Protein AF-A0A8E0VE47-F1 (afdb_monomer)

Secondary structure (DSSP, 8-state):
-HHHHHHHHHHHHHHHHHHH-SS-THHHHHHHHHHHHHHT-SSGGGHHHHHT-TT----HHHHHHHHTT-TTS-HHHHHH---

Nearest PDB structures (foldseek):
  4onr-assembly1_A  TM=4.124E-01  e=7.711E+00  Borreliella burgdorferi

pLDDT: mean 86.9, std 4.74, range [65.94, 92.56]

Sequence (83 aa):
FGAIQLEKELRCLFAYLTSITYLALRDHFTCLLQTCNLLNLDKVSEVAFYWNSATWRLTPNEVRRILSLRVEFTTDEIRRLKL

InterPro domains:
  IPR048682 Conserved oligomeric Golgi complex subunit 4 [PTHR24016] (1-83)
  IPR048684 Conserved oligomeric Golgi complex subunit 4, C-terminal [PF20662] (1-65)

Foldseek 3Di:
DVLVVLLVVLVVVVVVVVVVDPDDCCLVCLQVNVLSVLVPDPDLVCCVVVCPDPSHDDDLVVSLVSNVVDPPDDNVSSVPDDD

Structure (mmCIF, N/CA/C/O backbone):
data_AF-A0A8E0VE47-F1
#
_entry.id   AF-A0A8E0VE47-F1
#
loop_
_atom_site.group_PDB
_atom_site.id
_atom_site.type_symbol
_atom_site.label_atom_id
_atom_site.label_alt_id
_atom_site.label_comp_id
_atom_si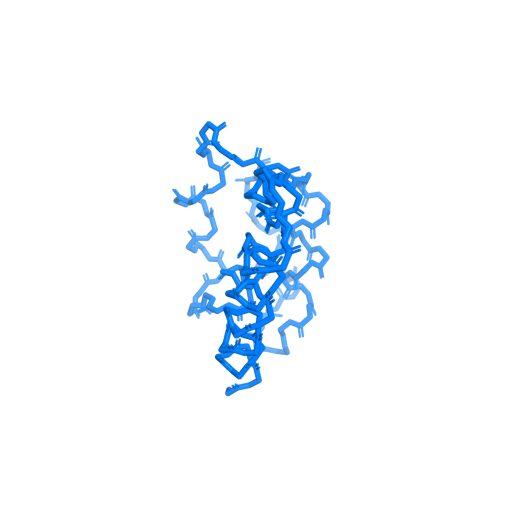te.label_asym_id
_atom_site.label_entity_id
_atom_site.label_seq_id
_atom_site.pdbx_PDB_ins_code
_atom_site.Cartn_x
_atom_site.Cartn_y
_atom_site.Cartn_z
_atom_site.occupancy
_atom_site.B_iso_or_equiv
_atom_site.auth_seq_id
_atom_site.auth_comp_id
_atom_site.auth_asym_id
_atom_site.auth_atom_id
_atom_site.pdbx_PDB_model_num
ATOM 1 N N . PHE A 1 1 ? 7.756 -2.206 11.594 1.00 65.94 1 PHE A N 1
ATOM 2 C CA . PHE A 1 1 ? 9.020 -2.274 10.816 1.00 65.94 1 PHE A CA 1
ATOM 3 C C . PHE A 1 1 ? 8.912 -3.011 9.477 1.00 65.94 1 PHE A C 1
ATOM 5 O O . PHE A 1 1 ? 9.577 -2.585 8.543 1.00 65.94 1 PHE A O 1
ATOM 12 N N . GLY A 1 2 ? 8.096 -4.069 9.337 1.00 83.62 2 GLY A N 1
ATOM 13 C CA . GLY A 1 2 ? 8.018 -4.845 8.083 1.00 83.62 2 GLY A CA 1
ATOM 14 C C . GLY A 1 2 ? 7.605 -4.046 6.837 1.00 83.62 2 GLY A C 1
ATOM 15 O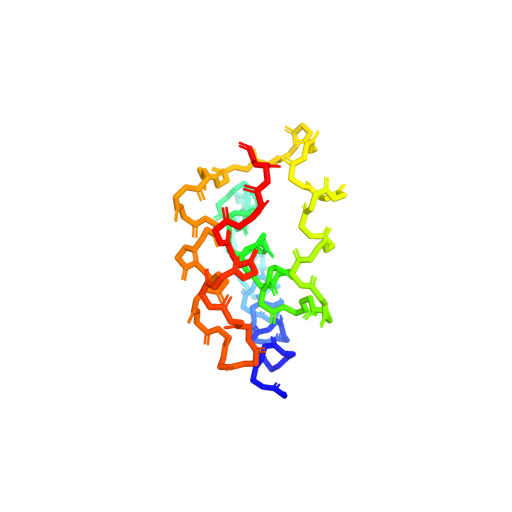 O . GLY A 1 2 ? 8.215 -4.209 5.787 1.00 83.62 2 GLY A O 1
ATOM 16 N N . ALA A 1 3 ? 6.640 -3.129 6.953 1.00 83.25 3 ALA A N 1
ATOM 17 C CA . ALA A 1 3 ? 6.181 -2.317 5.821 1.00 83.25 3 ALA A CA 1
ATOM 18 C C . ALA A 1 3 ? 7.257 -1.347 5.285 1.00 83.25 3 ALA A C 1
ATOM 20 O O . ALA A 1 3 ? 7.438 -1.226 4.076 1.00 83.25 3 ALA A O 1
ATOM 21 N N . ILE A 1 4 ? 8.054 -0.750 6.178 1.00 86.44 4 ILE A N 1
ATOM 22 C CA . ILE A 1 4 ? 9.186 0.116 5.808 1.00 86.44 4 ILE A CA 1
ATOM 23 C C . ILE A 1 4 ? 10.260 -0.683 5.058 1.00 86.44 4 ILE A C 1
ATOM 25 O O . ILE A 1 4 ? 10.858 -0.186 4.104 1.00 86.44 4 ILE A O 1
ATOM 29 N N . GLN A 1 5 ? 10.523 -1.920 5.488 1.00 89.94 5 GLN A N 1
ATOM 30 C CA . GLN A 1 5 ? 11.477 -2.795 4.808 1.00 89.94 5 GLN A CA 1
ATOM 31 C C . GLN A 1 5 ? 10.977 -3.182 3.410 1.00 89.94 5 GLN A C 1
ATOM 33 O O . GLN A 1 5 ? 11.723 -3.044 2.442 1.00 89.94 5 GLN A O 1
ATOM 38 N N . LEU A 1 6 ? 9.702 -3.569 3.296 1.00 88.44 6 LEU A N 1
ATOM 39 C CA . LEU A 1 6 ? 9.058 -3.874 2.018 1.00 88.44 6 LEU A CA 1
ATOM 40 C C . LEU A 1 6 ? 9.147 -2.694 1.043 1.00 88.44 6 LEU A C 1
ATOM 42 O O . LEU A 1 6 ? 9.475 -2.874 -0.127 1.00 88.44 6 LEU A O 1
ATOM 46 N N . GLU A 1 7 ? 8.898 -1.475 1.519 1.00 89.62 7 GLU A N 1
ATOM 47 C CA . GLU A 1 7 ? 8.990 -0.279 0.685 1.00 89.62 7 GLU A CA 1
ATOM 48 C C . GLU A 1 7 ? 10.416 -0.048 0.157 1.00 89.62 7 GLU A C 1
ATOM 50 O O . GLU A 1 7 ? 10.598 0.277 -1.019 1.00 89.62 7 GLU A O 1
ATOM 55 N N . LYS A 1 8 ? 11.441 -0.243 0.998 1.00 90.88 8 LYS A N 1
ATOM 56 C CA . LYS A 1 8 ? 12.848 -0.136 0.575 1.00 90.88 8 LYS A CA 1
ATOM 57 C C . LYS A 1 8 ? 13.187 -1.161 -0.502 1.00 90.88 8 LYS A C 1
ATOM 59 O O . LYS A 1 8 ? 13.756 -0.795 -1.528 1.00 90.88 8 LYS A O 1
ATOM 64 N N . GLU A 1 9 ? 12.820 -2.419 -0.283 1.00 92.50 9 GLU A N 1
ATOM 65 C CA . GLU A 1 9 ? 13.056 -3.504 -1.239 1.00 92.50 9 GLU A CA 1
ATOM 66 C C . GLU A 1 9 ? 12.335 -3.248 -2.563 1.00 92.50 9 GLU A C 1
ATOM 68 O O . GLU A 1 9 ? 12.936 -3.394 -3.630 1.00 92.50 9 GLU A O 1
ATOM 73 N N . LEU A 1 10 ? 11.090 -2.763 -2.509 1.00 91.25 10 LEU A N 1
ATOM 74 C CA . LEU A 1 10 ? 10.320 -2.415 -3.697 1.00 91.25 10 LEU A CA 1
ATOM 75 C C . LEU A 1 10 ? 10.976 -1.286 -4.498 1.00 91.25 10 LEU A C 1
ATOM 77 O O . LEU A 1 10 ? 11.045 -1.376 -5.723 1.00 91.25 10 LEU A O 1
ATOM 81 N N . ARG A 1 11 ? 11.489 -0.238 -3.839 1.00 89.81 11 ARG A N 1
ATOM 82 C CA . ARG A 1 11 ? 12.213 0.842 -4.534 1.00 89.81 11 ARG A CA 1
ATOM 83 C C . ARG A 1 11 ? 13.500 0.341 -5.184 1.00 89.81 11 ARG A C 1
ATOM 85 O O . ARG A 1 11 ? 13.775 0.723 -6.319 1.00 89.81 11 ARG A O 1
ATOM 92 N N . CYS A 1 12 ? 14.264 -0.516 -4.506 1.00 92.06 12 CYS A N 1
ATOM 93 C CA . CYS A 1 12 ? 15.471 -1.121 -5.075 1.00 92.06 12 CYS A CA 1
ATOM 94 C C . CYS A 1 12 ? 15.145 -1.970 -6.311 1.00 92.06 12 CYS A C 1
ATOM 96 O O . CYS A 1 12 ? 15.793 -1.829 -7.348 1.00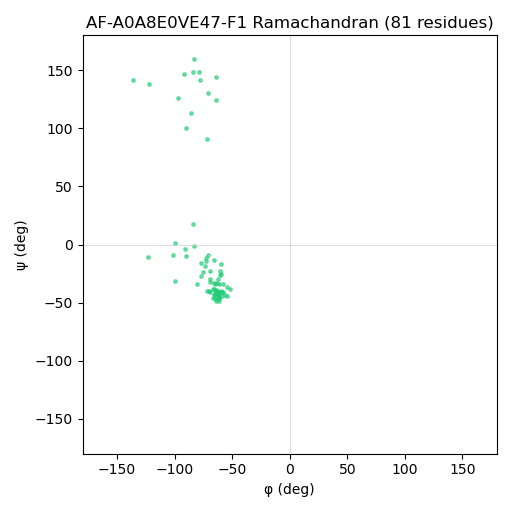 92.06 12 CYS A O 1
ATOM 98 N N . LEU A 1 13 ? 14.107 -2.804 -6.226 1.00 91.56 13 LEU A N 1
ATOM 99 C CA . LEU A 1 13 ? 13.654 -3.644 -7.332 1.00 91.56 13 LEU A CA 1
ATOM 100 C C . LEU A 1 13 ? 13.129 -2.804 -8.504 1.00 91.56 13 LEU A C 1
ATOM 102 O O . LEU A 1 13 ? 13.476 -3.069 -9.652 1.00 91.56 13 LEU A O 1
ATOM 106 N N . PHE A 1 14 ? 12.360 -1.750 -8.226 1.00 90.25 14 PHE A N 1
ATOM 107 C CA . PHE A 1 14 ? 11.889 -0.815 -9.246 1.00 90.25 14 PHE A CA 1
ATOM 108 C C . PHE A 1 14 ? 13.051 -0.109 -9.958 1.00 90.25 14 PHE A C 1
ATOM 110 O O . PHE A 1 14 ? 13.059 -0.033 -11.188 1.00 90.25 14 PHE A O 1
ATOM 117 N N . ALA A 1 15 ? 14.052 0.365 -9.209 1.00 89.69 15 ALA A N 1
ATOM 118 C CA . ALA A 1 15 ? 15.235 1.013 -9.771 1.00 89.69 15 ALA A CA 1
ATOM 119 C C . ALA A 1 15 ? 16.038 0.061 -10.671 1.00 89.69 15 ALA A C 1
ATOM 121 O O . ALA A 1 15 ? 16.436 0.446 -11.769 1.00 89.69 15 ALA A O 1
ATOM 122 N N . TYR A 1 16 ? 16.219 -1.190 -10.240 1.00 92.56 16 TYR A N 1
ATOM 123 C CA . TYR A 1 16 ? 16.889 -2.216 -11.035 1.00 92.56 16 TYR A CA 1
ATOM 124 C C . TYR A 1 16 ? 16.116 -2.560 -12.315 1.00 92.56 16 TYR A C 1
ATOM 126 O O . TYR A 1 16 ? 16.680 -2.554 -13.403 1.00 92.56 16 TYR A O 1
ATOM 134 N N . LEU A 1 17 ? 14.809 -2.810 -12.227 1.00 89.81 17 LEU A N 1
ATOM 135 C CA . LEU A 1 17 ? 14.016 -3.164 -13.408 1.00 89.81 17 LEU A CA 1
ATOM 136 C C . LEU A 1 17 ? 13.932 -2.013 -14.418 1.00 89.81 17 LEU A C 1
ATOM 138 O O . LEU A 1 17 ? 13.927 -2.247 -15.628 1.00 89.81 17 LEU A O 1
ATOM 142 N N . THR A 1 18 ? 13.914 -0.774 -13.926 1.00 88.81 18 THR A N 1
ATOM 143 C CA . THR A 1 18 ? 13.948 0.426 -14.771 1.00 88.81 18 THR A CA 1
ATOM 144 C C . THR A 1 18 ? 15.302 0.596 -15.465 1.00 88.81 18 THR A C 1
ATOM 146 O O . THR A 1 18 ? 15.341 1.128 -16.568 1.00 88.81 18 THR A O 1
ATOM 149 N N . SER A 1 19 ? 16.411 0.127 -14.878 1.00 90.69 19 SER A N 1
ATOM 150 C CA . SER A 1 19 ? 17.729 0.227 -15.523 1.00 90.69 19 SER A CA 1
ATOM 151 C C . SER A 1 19 ? 17.931 -0.782 -16.656 1.00 90.69 19 SER A C 1
ATOM 153 O O . SER A 1 19 ? 18.733 -0.529 -17.553 1.00 90.69 19 SER A O 1
ATOM 155 N N . ILE A 1 20 ? 17.197 -1.899 -16.642 1.00 92.50 20 ILE A N 1
ATOM 156 C CA . ILE A 1 20 ? 17.320 -2.970 -17.645 1.00 92.50 20 ILE A CA 1
ATOM 157 C C . ILE A 1 20 ? 16.219 -2.951 -18.717 1.00 92.50 20 ILE A C 1
ATOM 159 O O . ILE A 1 20 ? 16.314 -3.692 -19.693 1.00 92.50 20 ILE A O 1
ATOM 163 N N . THR A 1 21 ? 15.176 -2.130 -18.556 1.00 87.44 21 THR A N 1
ATOM 164 C CA . THR A 1 21 ? 14.005 -2.113 -19.451 1.00 87.44 21 THR A CA 1
ATOM 165 C C . THR A 1 21 ? 13.800 -0.730 -20.068 1.00 87.44 21 THR A C 1
ATOM 167 O O . THR A 1 21 ? 13.836 0.274 -19.370 1.00 87.44 21 THR A O 1
ATOM 170 N N . TYR A 1 22 ? 13.473 -0.667 -21.362 1.00 79.38 22 TYR A N 1
ATOM 171 C CA . TYR A 1 22 ? 13.118 0.585 -22.057 1.00 79.38 22 TYR A CA 1
ATOM 172 C C . TYR A 1 22 ? 11.645 1.015 -21.875 1.00 79.38 22 TYR A C 1
ATOM 174 O O . TYR A 1 22 ? 11.221 2.035 -22.413 1.00 79.38 22 TYR A O 1
ATOM 182 N N . LEU A 1 23 ? 10.844 0.227 -21.150 1.00 80.38 23 LEU A N 1
ATOM 183 C CA . LEU A 1 23 ? 9.411 0.445 -20.942 1.00 80.38 23 LEU A CA 1
ATOM 184 C C . LEU A 1 23 ? 9.146 1.273 -19.683 1.00 80.38 23 LEU A C 1
ATOM 186 O O . LEU A 1 23 ? 9.817 1.124 -18.662 1.00 80.38 23 LEU A O 1
ATOM 190 N N . ALA A 1 24 ? 8.089 2.085 -19.722 1.00 78.62 24 ALA A N 1
ATOM 191 C CA . ALA A 1 24 ? 7.600 2.799 -18.551 1.00 78.62 24 ALA A CA 1
ATOM 192 C C . ALA A 1 24 ? 6.928 1.826 -17.563 1.00 78.62 24 ALA A C 1
ATOM 194 O O . ALA A 1 24 ? 5.727 1.579 -17.613 1.00 78.62 24 ALA A O 1
ATOM 195 N N . LEU A 1 25 ? 7.703 1.290 -16.617 1.00 83.69 25 LEU A N 1
ATOM 196 C CA . LEU A 1 25 ? 7.214 0.355 -15.594 1.00 83.69 25 LEU A CA 1
ATOM 197 C C . LEU A 1 25 ? 6.316 1.013 -14.532 1.00 83.69 25 LEU A C 1
ATOM 199 O O . LEU A 1 25 ? 5.704 0.324 -13.719 1.00 83.69 25 LEU A O 1
ATOM 203 N N . ARG A 1 26 ? 6.210 2.345 -14.520 1.00 78.12 26 ARG A N 1
ATOM 204 C CA . ARG A 1 26 ? 5.484 3.103 -13.490 1.00 78.12 26 ARG A CA 1
ATOM 205 C C . ARG A 1 26 ? 4.033 2.641 -13.322 1.00 78.12 26 ARG A C 1
ATOM 207 O O . ARG A 1 26 ? 3.587 2.461 -12.190 1.00 78.12 26 ARG A O 1
ATOM 214 N N . ASP A 1 27 ? 3.309 2.411 -14.415 1.00 79.62 27 ASP A N 1
ATOM 215 C CA . ASP A 1 27 ? 1.914 1.959 -14.346 1.00 79.62 27 ASP A CA 1
ATOM 216 C C . ASP A 1 27 ? 1.796 0.545 -13.766 1.00 79.62 27 ASP A C 1
ATOM 218 O O . ASP A 1 27 ? 0.927 0.296 -12.930 1.00 79.62 27 ASP A O 1
ATOM 222 N N . HIS A 1 28 ? 2.729 -0.349 -14.108 1.00 83.25 28 HIS A N 1
ATOM 223 C CA . HIS A 1 28 ? 2.781 -1.707 -13.562 1.00 83.25 28 HIS A CA 1
ATOM 224 C C . HIS A 1 28 ? 3.053 -1.721 -12.051 1.00 83.25 28 HIS A C 1
ATOM 226 O O . HIS A 1 28 ? 2.510 -2.553 -11.328 1.00 83.25 28 HIS A O 1
ATOM 232 N N . PHE A 1 29 ? 3.850 -0.770 -11.558 1.00 87.56 29 PHE A N 1
ATOM 233 C CA . PHE A 1 29 ? 4.216 -0.673 -10.143 1.00 87.56 29 PHE A CA 1
ATOM 234 C C . PHE A 1 29 ? 3.262 0.183 -9.306 1.00 87.56 29 PHE A C 1
ATOM 236 O O . PHE A 1 29 ? 3.337 0.152 -8.080 1.00 87.56 29 PHE A O 1
ATOM 243 N N . THR A 1 30 ? 2.335 0.915 -9.930 1.00 87.69 30 THR A N 1
ATOM 244 C CA . THR A 1 30 ? 1.432 1.842 -9.226 1.00 87.69 30 THR A CA 1
ATOM 245 C C . THR A 1 30 ? 0.594 1.131 -8.159 1.00 87.69 30 THR A C 1
ATOM 247 O O . THR A 1 30 ? 0.514 1.604 -7.028 1.00 87.69 30 THR A O 1
ATOM 250 N N . CYS A 1 31 ? 0.035 -0.039 -8.478 1.00 89.00 31 CYS A N 1
ATOM 251 C CA . CYS A 1 31 ? -0.747 -0.845 -7.532 1.00 89.00 31 CYS A CA 1
ATOM 252 C C . CYS A 1 31 ? 0.103 -1.336 -6.339 1.00 89.00 31 CYS A C 1
ATOM 254 O O . CYS A 1 31 ? -0.319 -1.292 -5.180 1.00 89.00 31 CYS A O 1
ATOM 256 N N . LEU A 1 32 ? 1.347 -1.736 -6.609 1.00 88.94 32 LEU A N 1
ATOM 257 C CA . LEU A 1 32 ? 2.292 -2.234 -5.606 1.00 88.94 32 LEU A CA 1
ATOM 258 C C . LEU A 1 32 ? 2.768 -1.116 -4.667 1.00 88.94 32 LEU A C 1
ATOM 260 O O . LEU A 1 32 ? 2.826 -1.302 -3.452 1.00 88.94 32 LEU A O 1
ATOM 264 N N . LEU A 1 33 ? 3.024 0.074 -5.216 1.00 87.94 33 LEU A N 1
ATOM 265 C CA . LEU A 1 33 ? 3.351 1.277 -4.448 1.00 87.94 33 LEU A CA 1
ATOM 266 C C . LEU A 1 33 ? 2.174 1.728 -3.573 1.00 87.94 33 LEU A C 1
ATOM 268 O O . LEU A 1 33 ? 2.371 2.042 -2.402 1.00 87.94 33 LEU A O 1
ATOM 272 N N . GLN A 1 34 ? 0.946 1.700 -4.100 1.00 90.31 34 GLN A N 1
ATOM 273 C CA . GLN A 1 34 ? -0.261 1.990 -3.316 1.00 90.31 34 GLN A CA 1
ATOM 274 C C . GLN A 1 34 ? -0.438 0.995 -2.166 1.00 90.31 34 GLN A C 1
ATOM 276 O O . GLN A 1 34 ? -0.736 1.402 -1.046 1.00 90.31 34 GLN A O 1
ATOM 281 N N . THR A 1 35 ? -0.174 -0.290 -2.413 1.00 90.62 35 THR A N 1
ATOM 282 C CA . THR A 1 35 ? -0.197 -1.334 -1.380 1.00 90.62 35 THR A CA 1
ATOM 283 C C . THR A 1 35 ? 0.836 -1.061 -0.283 1.00 90.62 35 THR A C 1
ATOM 285 O O . THR A 1 35 ? 0.499 -1.112 0.897 1.00 90.62 35 THR A O 1
ATOM 288 N N . CYS A 1 36 ? 2.073 -0.705 -0.644 1.00 90.44 36 CYS A N 1
ATOM 289 C CA . CYS A 1 36 ? 3.110 -0.358 0.335 1.00 90.44 36 CYS A CA 1
ATOM 290 C C . CYS A 1 36 ? 2.736 0.877 1.160 1.00 90.44 36 CYS A C 1
ATOM 292 O O . CYS A 1 36 ? 2.896 0.862 2.377 1.00 90.44 36 CYS A O 1
ATOM 294 N N . ASN A 1 37 ? 2.174 1.911 0.527 1.00 88.88 37 ASN A N 1
ATOM 295 C CA . ASN A 1 37 ? 1.703 3.103 1.231 1.00 88.88 37 ASN A CA 1
ATOM 296 C C . ASN A 1 37 ? 0.599 2.768 2.241 1.00 88.88 37 ASN A C 1
ATOM 298 O O . ASN A 1 37 ? 0.677 3.213 3.380 1.00 88.88 37 ASN A O 1
ATOM 302 N N . LEU A 1 38 ? -0.382 1.937 1.866 1.00 90.62 38 LEU A N 1
ATOM 303 C CA . LEU A 1 38 ? -1.433 1.472 2.782 1.00 90.62 38 LEU A CA 1
ATOM 304 C C . LEU A 1 38 ? -0.860 0.709 3.980 1.00 90.62 38 LEU A C 1
ATOM 306 O O . LEU A 1 38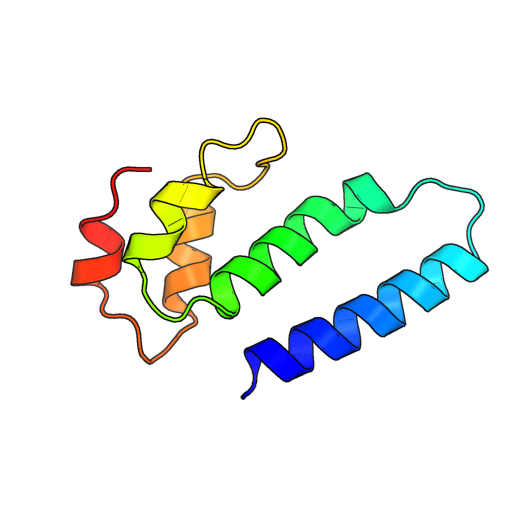 ? -1.310 0.886 5.111 1.00 90.62 38 LEU A O 1
ATOM 310 N N . LEU A 1 39 ? 0.153 -0.125 3.740 1.00 90.31 39 LEU A N 1
ATOM 311 C CA . LEU A 1 39 ? 0.838 -0.872 4.790 1.00 90.31 39 LEU A CA 1
ATOM 312 C C . LEU A 1 39 ? 1.745 -0.000 5.661 1.00 90.31 39 LEU A C 1
ATOM 314 O O . LEU A 1 39 ? 2.131 -0.471 6.725 1.00 90.31 39 LEU A O 1
ATOM 318 N N . ASN A 1 40 ? 2.067 1.229 5.257 1.00 90.12 40 ASN A N 1
ATOM 319 C CA . ASN A 1 40 ? 2.885 2.180 6.015 1.00 90.12 40 ASN A CA 1
ATOM 320 C C . ASN A 1 40 ? 2.065 3.243 6.762 1.00 90.12 40 ASN A C 1
ATOM 322 O O . ASN A 1 40 ? 2.657 4.093 7.415 1.00 90.12 40 ASN A O 1
ATOM 326 N N . LEU A 1 41 ? 0.731 3.203 6.698 1.00 90.06 41 LEU A N 1
ATOM 327 C CA . LEU A 1 41 ? -0.107 4.162 7.422 1.00 90.06 41 LEU A CA 1
ATOM 328 C C . LEU A 1 41 ? 0.054 4.023 8.937 1.00 90.06 41 LEU A C 1
ATOM 330 O O . LEU A 1 41 ? 0.154 2.905 9.456 1.00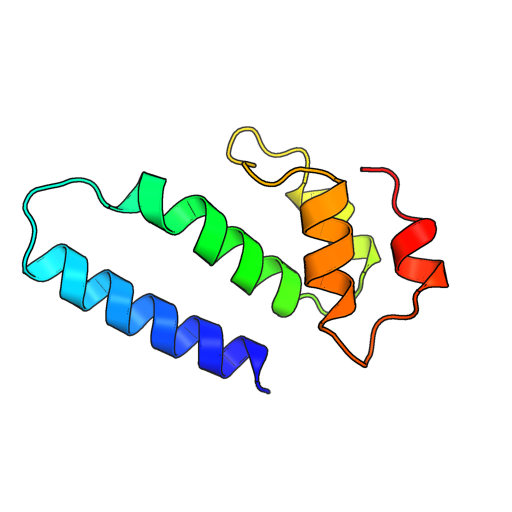 90.06 41 LEU A O 1
ATOM 334 N N . ASP A 1 42 ? 0.007 5.148 9.643 1.00 87.44 42 ASP A N 1
ATOM 335 C CA . ASP A 1 42 ? -0.001 5.151 11.106 1.00 87.44 42 ASP A CA 1
ATOM 336 C C . ASP A 1 42 ? -1.409 4.862 11.636 1.00 87.44 42 ASP A C 1
ATOM 338 O O . ASP A 1 42 ? -1.577 4.189 12.654 1.00 87.44 42 ASP A O 1
ATOM 342 N N . LYS A 1 43 ? -2.444 5.329 10.923 1.00 88.31 43 LYS A N 1
ATOM 343 C CA . LYS A 1 43 ? -3.852 5.148 11.301 1.00 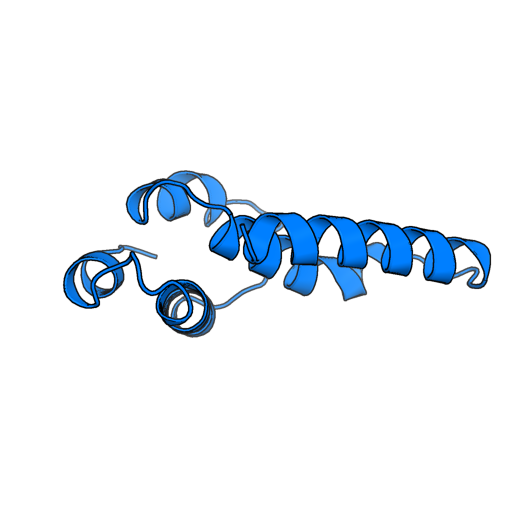88.31 43 LYS A CA 1
ATOM 344 C C . LYS A 1 43 ? -4.717 4.753 10.112 1.00 88.31 43 LYS A C 1
ATOM 346 O O . LYS A 1 43 ? -4.614 5.325 9.031 1.00 88.31 43 LYS A O 1
ATOM 351 N N . VAL A 1 44 ? -5.681 3.862 10.350 1.00 86.94 44 VAL A N 1
ATOM 352 C CA . VAL A 1 44 ? -6.663 3.415 9.342 1.00 86.94 44 VAL A CA 1
ATOM 353 C C . VAL A 1 44 ? -7.417 4.594 8.710 1.00 86.94 44 VAL A C 1
ATOM 355 O O . VAL A 1 44 ? -7.665 4.596 7.507 1.00 86.94 44 VAL A O 1
ATOM 358 N N . SER A 1 45 ? -7.728 5.634 9.491 1.00 87.00 45 SER A N 1
ATOM 359 C CA . SER A 1 45 ? -8.429 6.839 9.024 1.00 87.00 45 SER A CA 1
ATOM 360 C C . SER A 1 45 ? -7.686 7.614 7.934 1.00 87.00 45 SER A C 1
ATOM 362 O O . SER A 1 45 ? -8.318 8.351 7.180 1.00 87.00 45 SER A O 1
ATOM 364 N N . GLU A 1 46 ? -6.363 7.463 7.834 1.00 87.81 46 GLU A N 1
ATOM 365 C CA . GLU A 1 46 ? -5.551 8.207 6.870 1.00 87.81 46 GLU A CA 1
ATOM 366 C C . GLU A 1 46 ? -5.817 7.783 5.423 1.00 87.81 46 GLU A C 1
ATOM 368 O O . GLU A 1 46 ? -5.646 8.584 4.506 1.00 87.81 46 GLU A O 1
ATOM 373 N N . VAL A 1 47 ? -6.327 6.564 5.211 1.00 88.44 47 VAL A N 1
ATOM 374 C CA . VAL A 1 47 ? -6.717 6.054 3.886 1.00 88.44 47 VAL A CA 1
ATOM 375 C C . VAL A 1 47 ? -7.653 7.009 3.153 1.00 88.44 47 VAL A C 1
ATOM 377 O O . VAL A 1 47 ? -7.513 7.188 1.943 1.00 88.44 47 VAL A O 1
ATOM 380 N N . ALA A 1 48 ? -8.581 7.647 3.872 1.00 85.81 48 ALA A N 1
ATOM 381 C CA . ALA A 1 48 ? -9.571 8.542 3.281 1.00 85.81 48 ALA A CA 1
ATOM 382 C C . ALA A 1 48 ? -8.937 9.747 2.561 1.00 85.81 48 ALA A C 1
ATOM 384 O O . ALA A 1 48 ? -9.522 10.261 1.610 1.00 85.81 48 ALA A O 1
ATOM 385 N N . PHE A 1 49 ? -7.733 10.170 2.965 1.00 83.44 49 PHE A N 1
ATOM 386 C CA . PHE A 1 49 ? -7.019 11.274 2.317 1.00 83.44 49 PHE A CA 1
ATOM 387 C C . PHE A 1 49 ? -6.360 10.866 0.994 1.00 83.44 49 PHE A C 1
ATOM 389 O O . PHE A 1 49 ? -6.195 11.706 0.113 1.00 83.44 49 PHE A O 1
ATOM 396 N N . TYR A 1 50 ? -5.997 9.590 0.833 1.00 80.75 50 TYR A N 1
ATOM 397 C CA . TYR A 1 50 ? -5.256 9.102 -0.337 1.00 80.75 50 TYR A CA 1
ATOM 398 C C . TYR A 1 50 ? -6.148 8.417 -1.379 1.00 80.75 50 TYR A C 1
ATOM 400 O O . TYR A 1 50 ? -5.862 8.479 -2.575 1.00 80.75 50 TYR A O 1
ATOM 408 N N . TRP A 1 51 ? -7.229 7.778 -0.930 1.00 81.19 51 TRP A N 1
ATOM 409 C CA . TRP A 1 51 ? -8.097 6.935 -1.754 1.00 81.19 51 TRP A CA 1
ATOM 410 C C . TRP A 1 51 ? -8.815 7.697 -2.883 1.00 81.19 51 TRP A C 1
ATOM 412 O O . TRP A 1 51 ? -8.985 7.157 -3.971 1.00 81.19 51 TRP A O 1
ATOM 422 N N . ASN A 1 52 ? -9.173 8.970 -2.680 1.00 76.50 52 ASN A N 1
ATOM 423 C CA . ASN A 1 52 ? -9.897 9.771 -3.682 1.00 76.50 52 ASN A CA 1
ATOM 424 C C . ASN A 1 52 ? -8.981 10.427 -4.744 1.00 76.50 52 ASN A 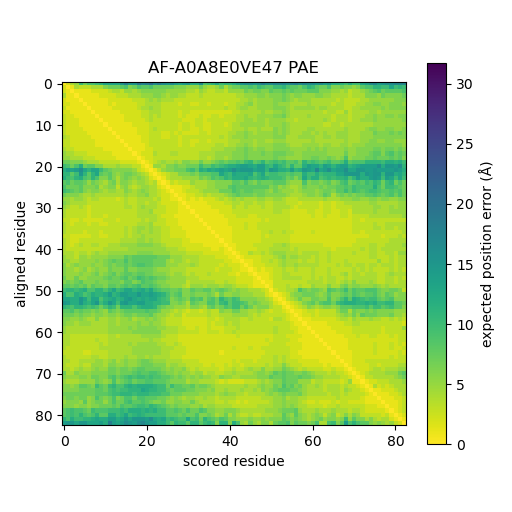C 1
ATOM 426 O O . ASN A 1 52 ? -9.358 11.399 -5.398 1.00 76.50 52 ASN A O 1
ATOM 430 N N . SER A 1 53 ? -7.741 9.950 -4.889 1.00 79.62 53 SER A N 1
ATOM 431 C CA . SER A 1 53 ? -6.800 10.462 -5.889 1.00 79.62 53 SER A CA 1
ATOM 432 C C . SER A 1 53 ? -7.111 9.912 -7.285 1.00 79.62 53 SER A C 1
ATOM 434 O O . SER A 1 53 ? -7.366 8.722 -7.449 1.00 79.62 53 SER A O 1
ATOM 436 N N . ALA A 1 54 ? -6.961 10.739 -8.325 1.00 74.44 54 ALA A N 1
ATOM 437 C CA . ALA A 1 54 ? -7.105 10.329 -9.730 1.00 74.44 54 ALA A CA 1
ATOM 438 C C . ALA A 1 54 ? -6.125 9.216 -10.162 1.00 74.44 54 ALA A C 1
ATOM 440 O O . ALA A 1 54 ? -6.306 8.580 -11.196 1.00 74.44 54 ALA A O 1
ATOM 441 N N . THR A 1 55 ? -5.068 8.985 -9.382 1.00 81.38 55 THR A N 1
ATOM 442 C CA . THR A 1 55 ? -4.066 7.938 -9.624 1.00 81.38 55 THR A CA 1
ATOM 443 C C . THR A 1 55 ? -4.396 6.610 -8.944 1.00 81.38 55 THR A C 1
ATOM 445 O O . THR A 1 55 ? -3.651 5.643 -9.113 1.00 81.38 55 THR A O 1
ATOM 448 N N . TRP A 1 56 ? -5.478 6.547 -8.166 1.00 86.06 56 TRP A N 1
ATOM 449 C CA . TRP A 1 56 ? -5.838 5.385 -7.368 1.00 86.06 56 TRP A CA 1
ATOM 450 C C . TRP A 1 56 ? -6.319 4.211 -8.234 1.00 86.06 56 TRP A C 1
ATOM 452 O O . TRP A 1 56 ? -7.154 4.390 -9.119 1.00 86.06 56 TRP A O 1
ATOM 462 N N . ARG A 1 57 ? -5.778 3.003 -8.009 1.00 87.25 57 ARG A N 1
ATOM 463 C CA . ARG A 1 57 ? -6.065 1.820 -8.848 1.00 87.25 57 ARG A CA 1
ATOM 464 C C . ARG A 1 57 ? -6.618 0.609 -8.092 1.00 87.25 57 ARG A C 1
ATOM 466 O O . ARG A 1 57 ? -7.060 -0.333 -8.741 1.00 87.25 57 ARG A O 1
ATOM 473 N N . LEU A 1 58 ? -6.601 0.616 -6.760 1.00 88.25 58 LEU A N 1
ATOM 474 C CA . LEU A 1 58 ? -7.138 -0.475 -5.937 1.00 88.25 58 LEU A CA 1
ATOM 475 C C . LEU A 1 58 ? -8.651 -0.318 -5.750 1.00 88.25 58 LEU A C 1
ATOM 477 O O . LEU A 1 58 ? -9.142 0.800 -5.662 1.00 88.25 58 LEU A O 1
ATOM 481 N N . THR A 1 59 ? -9.384 -1.420 -5.624 1.00 90.31 59 THR A N 1
ATOM 482 C CA . THR A 1 59 ? -10.815 -1.452 -5.271 1.00 90.31 59 THR A CA 1
ATOM 483 C C . THR A 1 59 ? -11.035 -1.354 -3.751 1.00 90.31 59 THR A C 1
ATOM 485 O O . THR A 1 59 ? -10.130 -1.673 -2.972 1.00 90.31 59 THR A O 1
ATOM 488 N N . PRO A 1 60 ? -12.239 -0.960 -3.278 1.00 89.62 60 PRO A N 1
ATOM 489 C CA . PRO A 1 60 ? -12.501 -0.830 -1.840 1.00 89.62 60 PRO A CA 1
ATOM 490 C C . PRO A 1 60 ? -12.260 -2.136 -1.074 1.00 89.62 60 PRO A C 1
ATOM 492 O O . PRO A 1 60 ? -11.810 -2.138 0.071 1.00 89.62 60 PRO A O 1
ATOM 495 N N . ASN A 1 61 ? -12.546 -3.268 -1.719 1.00 90.44 61 ASN A N 1
ATOM 496 C CA . ASN A 1 61 ? -12.350 -4.593 -1.140 1.00 90.44 61 ASN A CA 1
ATOM 497 C C . ASN A 1 61 ? -10.866 -4.957 -1.037 1.00 90.44 61 ASN A C 1
ATOM 499 O O . ASN A 1 61 ? -10.450 -5.508 -0.018 1.00 90.44 61 ASN A O 1
ATOM 503 N N . GLU A 1 62 ? -10.061 -4.618 -2.046 1.00 91.25 62 GLU A N 1
ATOM 504 C CA . GLU A 1 62 ? -8.609 -4.816 -1.998 1.00 91.25 62 GLU A CA 1
ATOM 505 C C . GLU A 1 62 ? -7.978 -3.979 -0.892 1.00 91.25 62 GLU A C 1
ATOM 507 O O . GLU A 1 62 ? -7.157 -4.493 -0.141 1.00 91.25 62 GLU A O 1
ATOM 512 N N . VAL A 1 63 ? -8.421 -2.736 -0.707 1.00 91.38 63 VAL A N 1
ATOM 513 C CA . VAL A 1 63 ? -7.917 -1.882 0.377 1.00 91.38 63 VAL A CA 1
ATOM 514 C C . VAL A 1 63 ? -8.240 -2.447 1.741 1.00 91.38 63 VAL A C 1
ATOM 516 O O . VAL A 1 63 ? -7.345 -2.563 2.574 1.00 91.38 63 VAL A O 1
ATOM 519 N N . ARG A 1 64 ? -9.484 -2.877 1.966 1.00 91.06 64 ARG A N 1
ATOM 520 C CA . ARG A 1 64 ? -9.855 -3.54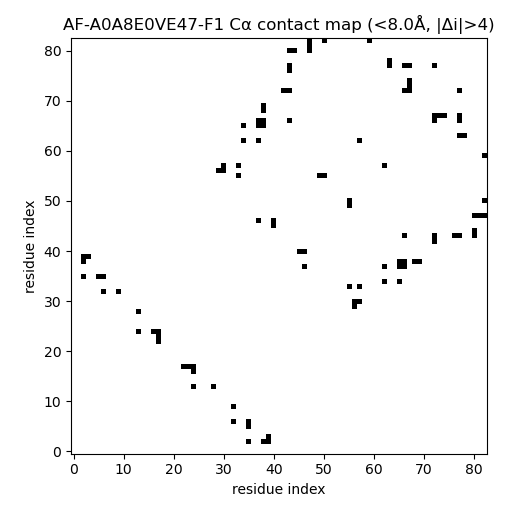0 3.224 1.00 91.06 64 ARG A CA 1
ATOM 521 C C . ARG A 1 64 ? -9.006 -4.788 3.471 1.00 91.06 64 ARG A C 1
ATOM 523 O O . ARG A 1 64 ? -8.556 -5.005 4.593 1.00 91.06 64 ARG A O 1
ATOM 530 N N . ARG A 1 65 ? -8.742 -5.579 2.426 1.00 91.38 65 ARG A N 1
ATOM 531 C CA . ARG A 1 65 ? -7.891 -6.773 2.510 1.00 91.38 65 ARG A CA 1
ATOM 532 C C . ARG A 1 65 ? -6.434 -6.424 2.822 1.00 91.38 65 ARG A C 1
ATOM 534 O O . ARG A 1 65 ? -5.845 -7.071 3.679 1.00 91.38 65 ARG A O 1
ATOM 541 N N . ILE A 1 66 ? -5.866 -5.401 2.188 1.00 91.81 66 ILE A N 1
ATOM 542 C CA . ILE A 1 66 ? -4.487 -4.951 2.433 1.00 91.81 66 ILE A CA 1
ATOM 543 C C . ILE A 1 66 ? -4.346 -4.416 3.861 1.00 91.81 66 ILE A C 1
ATOM 545 O O . ILE A 1 66 ? -3.426 -4.810 4.570 1.00 91.81 66 ILE A O 1
ATOM 549 N N . LEU A 1 67 ? -5.284 -3.584 4.322 1.00 90.06 67 LEU A N 1
ATOM 550 C CA . LEU A 1 67 ? -5.281 -3.065 5.694 1.00 90.06 67 LEU A CA 1
ATOM 551 C C . LEU A 1 67 ? -5.401 -4.183 6.733 1.00 90.06 67 LEU A C 1
ATOM 553 O O . LEU A 1 67 ? -4.774 -4.098 7.782 1.00 90.06 67 LEU A O 1
ATOM 557 N N . SER A 1 68 ? -6.137 -5.259 6.432 1.00 90.62 68 SER A N 1
ATOM 558 C CA . SER A 1 68 ? -6.246 -6.414 7.335 1.00 90.62 68 SER A CA 1
ATOM 559 C C . SER A 1 68 ? -4.935 -7.185 7.536 1.00 90.62 68 SER A C 1
ATOM 561 O O . SER A 1 68 ? -4.840 -7.983 8.463 1.00 90.62 68 SER A O 1
ATOM 563 N N . LEU A 1 69 ? -3.909 -6.943 6.708 1.00 89.12 69 LEU A N 1
ATOM 564 C CA . LEU A 1 69 ? -2.573 -7.518 6.899 1.00 89.12 69 LEU A CA 1
ATOM 565 C C . LEU A 1 69 ? -1.810 -6.853 8.059 1.00 89.12 69 LEU A C 1
ATOM 567 O O . LEU A 1 69 ? -0.835 -7.419 8.555 1.00 89.12 69 LEU A O 1
ATOM 571 N N . ARG A 1 70 ? -2.222 -5.654 8.497 1.00 88.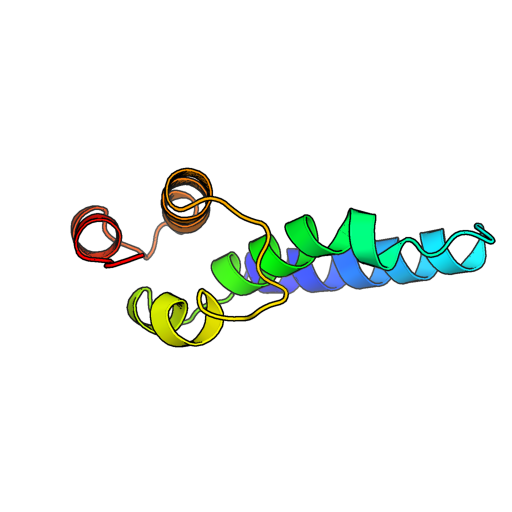00 70 ARG A N 1
ATOM 572 C CA . ARG A 1 70 ? -1.632 -4.963 9.650 1.00 88.00 70 ARG A CA 1
ATOM 573 C C . ARG A 1 70 ? -2.302 -5.448 10.931 1.00 88.00 70 ARG A C 1
ATOM 575 O O . ARG A 1 70 ? -3.460 -5.147 11.187 1.00 88.00 70 ARG A O 1
ATOM 582 N N . VAL A 1 71 ? -1.529 -6.139 11.768 1.00 84.81 71 VAL A N 1
ATOM 583 C CA . VAL A 1 71 ? -1.975 -6.679 13.070 1.00 84.81 71 VAL A CA 1
ATOM 584 C C . VAL A 1 71 ? -2.462 -5.581 14.029 1.00 84.81 71 VAL A C 1
ATOM 586 O O . VAL A 1 71 ? -3.279 -5.837 14.904 1.00 84.81 71 VAL A O 1
ATOM 589 N N . GLU A 1 72 ? -1.977 -4.353 13.851 1.00 85.38 72 GLU A N 1
ATOM 590 C CA . GLU A 1 72 ? -2.331 -3.186 14.669 1.00 85.38 72 GLU A CA 1
ATOM 591 C C . GLU A 1 72 ? -3.706 -2.594 14.324 1.00 85.38 72 GLU A C 1
ATOM 593 O O . GLU A 1 72 ? -4.237 -1.806 15.101 1.00 85.38 72 GLU A O 1
ATOM 598 N N . PHE A 1 73 ? -4.287 -2.946 13.172 1.00 89.12 73 PHE A N 1
ATOM 599 C CA . PHE A 1 73 ? -5.564 -2.400 12.723 1.00 89.12 73 PHE A CA 1
ATOM 600 C C . PHE A 1 73 ? -6.704 -3.345 13.073 1.00 89.12 73 PHE A C 1
ATOM 602 O O . PHE A 1 73 ? -6.706 -4.521 12.704 1.00 89.12 73 PHE A O 1
ATOM 609 N N . THR A 1 74 ? -7.714 -2.825 13.764 1.00 89.56 74 THR A N 1
ATOM 610 C CA . THR A 1 74 ? -8.872 -3.640 14.127 1.00 89.56 74 THR A CA 1
ATOM 611 C C . THR A 1 74 ? -9.827 -3.795 12.945 1.00 89.56 74 THR A C 1
ATOM 613 O O . THR A 1 74 ? -9.994 -2.909 12.100 1.00 89.56 74 THR A O 1
ATOM 616 N N . THR A 1 75 ? -10.512 -4.937 12.885 1.00 86.94 75 THR A N 1
ATOM 617 C CA . THR A 1 75 ? -11.504 -5.197 11.829 1.00 86.94 75 THR A CA 1
ATOM 618 C C . THR A 1 75 ? -12.675 -4.213 11.871 1.00 86.94 75 THR A C 1
ATOM 620 O O . THR A 1 75 ? -13.230 -3.887 10.820 1.00 86.94 75 THR A O 1
ATOM 623 N N . ASP A 1 76 ? -13.023 -3.689 13.048 1.00 87.25 76 ASP A N 1
ATOM 624 C CA . ASP A 1 76 ? -14.059 -2.666 13.205 1.00 87.25 76 ASP A CA 1
ATOM 625 C C . ASP A 1 76 ? -13.646 -1.313 12.619 1.00 87.25 76 ASP A C 1
ATOM 627 O O . ASP A 1 76 ? -14.453 -0.673 11.943 1.00 87.25 76 ASP A O 1
ATOM 631 N N . GLU A 1 77 ? -12.393 -0.887 12.804 1.00 86.94 77 GLU A N 1
ATOM 632 C CA . GLU A 1 77 ? -11.868 0.336 12.181 1.00 86.94 77 GLU A CA 1
ATOM 633 C C . GLU A 1 77 ? -11.861 0.226 10.655 1.00 86.94 77 GLU A C 1
ATOM 635 O O . GLU A 1 77 ? -12.304 1.145 9.966 1.00 86.94 77 GLU A O 1
ATOM 640 N N . ILE A 1 78 ? -11.447 -0.927 10.121 1.00 87.88 78 ILE A N 1
ATOM 641 C CA . ILE A 1 78 ? -11.428 -1.180 8.674 1.00 87.88 78 ILE A CA 1
ATOM 642 C C . ILE A 1 78 ? -12.851 -1.171 8.090 1.00 87.88 78 ILE A C 1
ATOM 644 O O . ILE A 1 78 ? -13.073 -0.647 6.997 1.00 87.88 78 ILE A O 1
ATOM 648 N N . ARG A 1 79 ? -13.843 -1.723 8.803 1.00 86.25 79 ARG A N 1
ATOM 649 C CA . ARG A 1 79 ? -15.252 -1.725 8.359 1.00 86.25 79 ARG A CA 1
ATOM 650 C C . ARG A 1 79 ? -15.891 -0.340 8.384 1.00 86.25 79 ARG A C 1
ATOM 652 O O . ARG A 1 79 ? -16.757 -0.069 7.557 1.00 86.25 79 ARG A O 1
ATOM 659 N N . ARG A 1 80 ? -15.484 0.528 9.314 1.00 86.44 80 ARG A N 1
ATOM 660 C CA . ARG A 1 80 ? -16.002 1.903 9.435 1.00 86.44 80 ARG A CA 1
ATOM 661 C C . ARG A 1 80 ? -15.501 2.839 8.330 1.00 86.44 80 ARG A C 1
ATOM 663 O O . ARG A 1 80 ? -16.045 3.934 8.189 1.00 86.44 80 ARG A O 1
ATOM 670 N N . LEU A 1 81 ? -14.506 2.425 7.540 1.00 84.75 81 LEU A N 1
ATOM 671 C CA . LEU A 1 81 ? -14.018 3.198 6.401 1.00 84.75 81 LEU A CA 1
ATOM 672 C C . LEU A 1 81 ? -15.088 3.359 5.314 1.00 84.75 81 LEU A C 1
ATOM 674 O O . LEU A 1 81 ? -15.590 2.382 4.747 1.00 84.75 81 LEU A O 1
ATOM 678 N N . LYS A 1 82 ? -15.363 4.620 4.977 1.00 79.31 82 LYS A N 1
ATOM 679 C CA . LYS A 1 82 ? -16.127 5.013 3.792 1.00 79.31 82 LYS A CA 1
ATOM 680 C C . LYS A 1 82 ? -15.141 5.204 2.635 1.00 79.31 82 LYS A C 1
ATOM 682 O O . LYS A 1 82 ? -14.450 6.218 2.595 1.00 79.31 82 LYS A O 1
ATOM 687 N N . LEU A 1 83 ? -15.051 4.189 1.775 1.00 80.06 83 LEU A N 1
ATOM 688 C CA . LEU A 1 83 ? -14.229 4.134 0.558 1.00 80.06 83 LEU A CA 1
ATOM 689 C C . LEU A 1 83 ? -15.142 4.180 -0.663 1.00 80.06 83 LEU A C 1
ATOM 691 O O . LEU A 1 83 ? -16.163 3.454 -0.613 1.00 80.06 83 LEU A O 1
#

Mean predicted aligned error: 4.79 Å

Radius of gyration: 13.93 Å; Cα contacts (8 Å, |Δi|>4): 55; chains: 1; bounding box: 34×19×37 Å

Organism: NCBI:txid27845

Solvent-accessible surface area (backbone atoms only — not comparable to full-atom values): 5162 Å² total; per-residue (Å²): 113,68,40,64,51,52,44,52,52,50,51,54,51,51,53,52,54,53,74,78,40,98,63,83,56,62,73,77,42,45,60,58,52,52,50,38,52,60,54,58,53,94,48,81,76,56,50,66,78,56,62,82,41,95,83,59,79,76,51,67,65,54,49,48,56,54,46,61,72,39,88,88,52,53,71,68,62,57,66,68,58,84,117